Protein AF-A0A950M9L0-F1 (afdb_monomer_lite)

Structure (mmCIF, N/CA/C/O backbone):
data_AF-A0A950M9L0-F1
#
_entry.id   AF-A0A950M9L0-F1
#
loop_
_atom_site.group_PDB
_atom_site.id
_atom_site.type_symbol
_atom_site.label_atom_id
_atom_site.label_alt_id
_atom_site.label_comp_id
_atom_site.label_asym_id
_atom_site.label_entity_id
_atom_site.label_seq_id
_atom_site.pdbx_PDB_ins_code
_atom_site.Cartn_x
_atom_site.Cartn_y
_atom_site.Cartn_z
_atom_site.occupancy
_atom_site.B_iso_or_equiv
_atom_site.auth_seq_id
_atom_site.auth_comp_id
_atom_site.auth_asym_id
_atom_site.auth_atom_id
_ato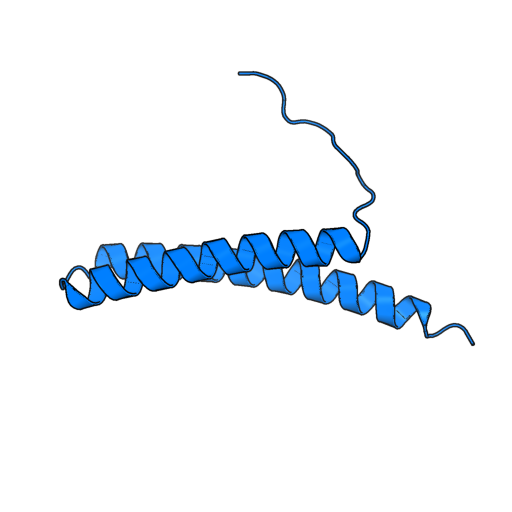m_site.pdbx_PDB_model_num
ATOM 1 N N . MET A 1 1 ? 6.228 26.554 8.545 1.00 42.19 1 MET A N 1
ATOM 2 C CA . MET A 1 1 ? 6.221 25.160 9.036 1.00 42.19 1 MET A CA 1
ATOM 3 C C . MET A 1 1 ? 5.163 25.098 10.126 1.00 42.19 1 MET A C 1
ATOM 5 O O . MET A 1 1 ? 5.469 25.402 11.267 1.00 42.19 1 MET A O 1
ATOM 9 N N . ALA A 1 2 ? 3.898 24.906 9.748 1.00 42.16 2 ALA A N 1
ATOM 10 C CA . ALA A 1 2 ? 2.780 24.970 10.685 1.00 42.16 2 ALA A CA 1
ATOM 11 C C . ALA A 1 2 ? 2.421 23.553 11.143 1.00 42.16 2 ALA A C 1
ATOM 13 O O . ALA A 1 2 ? 1.989 22.733 10.339 1.00 42.16 2 ALA A O 1
ATOM 14 N N . ASP A 1 3 ? 2.725 23.303 12.413 1.00 43.06 3 ASP A N 1
ATOM 15 C CA . ASP A 1 3 ? 1.931 22.562 13.391 1.00 43.06 3 ASP A CA 1
ATOM 16 C C . ASP A 1 3 ? 1.048 21.410 12.868 1.00 43.06 3 ASP A C 1
ATOM 18 O O . ASP A 1 3 ? -0.023 21.605 12.296 1.00 43.06 3 ASP A O 1
ATOM 22 N N . SER A 1 4 ? 1.499 20.176 13.094 1.00 50.12 4 SER A N 1
ATOM 23 C CA . SER A 1 4 ? 0.662 18.972 13.014 1.00 50.12 4 SER A CA 1
ATOM 24 C C . SER A 1 4 ? 0.753 18.191 14.318 1.00 50.12 4 SER A C 1
ATOM 26 O O . SER A 1 4 ? 1.027 16.992 14.326 1.00 50.12 4 SER A O 1
ATOM 28 N N . GLN A 1 5 ? 0.538 18.878 15.440 1.00 54.22 5 GLN A N 1
ATOM 29 C CA . GLN A 1 5 ? 0.153 18.194 16.663 1.00 54.22 5 GLN A CA 1
ATOM 30 C C . GLN A 1 5 ? -1.373 18.236 16.795 1.00 54.22 5 GLN A C 1
ATOM 32 O O . GLN A 1 5 ? -1.998 19.288 16.728 1.00 54.22 5 GLN A O 1
ATOM 37 N N . SER A 1 6 ? -1.946 17.065 17.084 1.00 60.47 6 SER A N 1
ATOM 38 C CA . SER A 1 6 ? -3.247 16.897 17.748 1.00 60.47 6 SER A CA 1
ATOM 39 C C . SER A 1 6 ? -4.501 16.937 16.866 1.00 60.47 6 SER A C 1
ATOM 41 O O . SER A 1 6 ? -5.221 17.930 16.849 1.00 60.47 6 SER A O 1
ATOM 43 N N . LYS A 1 7 ? -4.868 15.798 16.260 1.00 50.12 7 LYS A N 1
ATOM 44 C CA . LYS A 1 7 ? -6.290 15.436 16.114 1.00 50.12 7 LYS A CA 1
ATOM 45 C C . LYS A 1 7 ? -6.528 13.960 16.441 1.00 50.12 7 LYS A C 1
ATOM 47 O O . LYS A 1 7 ? -6.282 13.062 15.641 1.00 50.12 7 LYS A O 1
ATOM 52 N N . ASP A 1 8 ? -7.015 13.790 17.666 1.00 43.91 8 ASP A N 1
ATOM 53 C CA . ASP A 1 8 ? -7.911 12.729 18.119 1.00 43.91 8 ASP A CA 1
ATOM 54 C C . ASP A 1 8 ? -7.292 11.376 18.494 1.00 43.91 8 ASP A C 1
ATOM 56 O O . ASP A 1 8 ? -7.341 10.371 17.781 1.00 43.91 8 ASP A O 1
ATOM 60 N N . SER A 1 9 ? -6.839 11.358 19.747 1.00 52.97 9 SER A N 1
ATOM 61 C CA . SER A 1 9 ? -6.555 10.219 20.626 1.00 52.97 9 SER A CA 1
ATOM 62 C C . SER A 1 9 ? -7.765 9.296 20.898 1.00 52.97 9 SER A C 1
ATOM 64 O O . SER A 1 9 ? -7.870 8.724 21.979 1.00 52.97 9 SER A O 1
ATOM 66 N N . ASN A 1 10 ? -8.689 9.127 19.945 1.00 53.91 10 ASN A N 1
ATOM 67 C CA . ASN A 1 10 ? -9.769 8.140 20.023 1.00 53.91 10 ASN A CA 1
ATOM 68 C C . ASN A 1 10 ? -10.208 7.691 18.620 1.00 53.91 10 ASN A C 1
ATOM 70 O O . ASN A 1 10 ? -11.276 8.043 18.127 1.00 53.91 10 ASN A O 1
ATOM 74 N N . THR A 1 11 ? -9.333 6.950 17.940 1.00 59.78 11 THR A N 1
ATOM 75 C CA . THR A 1 11 ? -9.602 6.415 16.600 1.00 59.78 11 THR A CA 1
ATOM 76 C C . THR A 1 11 ? -10.658 5.305 16.700 1.00 59.78 11 THR A C 1
ATOM 78 O O . THR A 1 11 ? -10.431 4.278 17.346 1.00 59.78 11 THR A O 1
ATOM 81 N N . THR A 1 12 ? -11.835 5.520 16.109 1.00 68.31 12 THR A N 1
ATOM 82 C CA . THR A 1 12 ? -12.930 4.534 16.087 1.00 68.31 12 THR A CA 1
ATOM 83 C C . THR A 1 12 ? -12.568 3.341 15.190 1.00 68.31 12 THR A C 1
ATOM 85 O O . THR A 1 12 ? -11.702 3.472 14.318 1.00 68.31 12 THR A O 1
ATOM 88 N N . PRO A 1 13 ? -13.202 2.162 15.354 1.00 69.69 13 PRO A N 1
ATOM 89 C CA . PRO A 1 13 ? -12.944 0.998 14.497 1.00 69.69 13 PRO A CA 1
ATOM 90 C C . PRO A 1 13 ? -13.046 1.329 13.000 1.00 69.69 13 PRO A C 1
ATOM 92 O O . PRO A 1 13 ? -12.200 0.925 12.208 1.00 69.69 13 PRO A O 1
ATOM 95 N N . GLN A 1 14 ? -14.021 2.158 12.622 1.00 74.38 14 GLN A N 1
ATOM 96 C CA . GLN A 1 14 ? -14.208 2.648 11.259 1.00 74.38 14 GLN A CA 1
ATOM 97 C C . GLN A 1 14 ? -13.000 3.455 10.762 1.00 74.38 14 GLN A C 1
ATOM 99 O O . GLN A 1 14 ? -12.526 3.227 9.654 1.00 74.38 14 GLN A O 1
ATOM 104 N N . GLN A 1 15 ? -12.453 4.357 11.579 1.00 74.94 15 GLN A N 1
ATOM 105 C CA . GLN A 1 15 ? -11.260 5.126 11.213 1.00 74.94 15 GLN A CA 1
ATOM 106 C C . GLN A 1 15 ? -10.006 4.247 11.119 1.00 74.94 15 GLN A C 1
ATOM 108 O O . GLN A 1 15 ? -9.153 4.503 10.270 1.00 74.94 15 GLN A O 1
ATOM 113 N N . HIS A 1 16 ? -9.891 3.204 11.949 1.00 74.56 16 HIS A N 1
ATOM 114 C CA . HIS A 1 16 ? -8.824 2.211 11.805 1.00 74.56 16 HIS A CA 1
ATOM 115 C C . HIS A 1 16 ? -8.920 1.473 10.461 1.00 74.56 16 HIS A C 1
ATOM 117 O O . HIS A 1 16 ? -7.896 1.292 9.804 1.00 74.56 16 HIS A O 1
ATOM 123 N N . HIS A 1 17 ? -10.129 1.117 10.012 1.00 74.44 17 HIS A N 1
ATOM 124 C CA . HIS A 1 17 ? -10.333 0.531 8.684 1.00 74.44 17 HIS A CA 1
ATOM 125 C C . HIS A 1 17 ? -9.971 1.498 7.553 1.00 74.44 17 HIS A C 1
ATOM 127 O O . HIS A 1 17 ? -9.285 1.091 6.618 1.00 74.44 17 HIS A O 1
ATOM 133 N N . THR A 1 18 ? -10.365 2.773 7.646 1.00 81.88 18 THR A N 1
ATOM 134 C CA . THR A 1 18 ? -10.008 3.781 6.635 1.00 81.88 18 THR A CA 1
ATOM 135 C C . THR A 1 18 ? -8.496 3.976 6.542 1.00 81.88 18 THR A C 1
ATOM 137 O O . THR A 1 18 ? -7.943 3.883 5.451 1.00 81.88 18 THR A O 1
ATOM 140 N N . LYS A 1 19 ? -7.802 4.148 7.675 1.00 80.69 19 LYS A N 1
ATOM 141 C CA . LYS A 1 19 ? -6.337 4.300 7.691 1.00 80.69 19 LYS A CA 1
ATOM 142 C C . LYS A 1 19 ? -5.624 3.057 7.160 1.00 80.69 19 LYS A C 1
ATOM 144 O O . LYS A 1 19 ? -4.666 3.171 6.401 1.00 80.69 19 LYS A O 1
ATOM 149 N N . ALA A 1 20 ? -6.101 1.861 7.515 1.00 80.69 20 ALA A N 1
ATOM 150 C CA . ALA A 1 20 ? -5.570 0.620 6.957 1.00 80.69 20 ALA A CA 1
ATOM 151 C C . ALA A 1 20 ? -5.755 0.565 5.429 1.00 80.69 20 ALA A C 1
ATOM 153 O O . ALA A 1 20 ? -4.828 0.183 4.718 1.00 80.69 20 ALA A O 1
ATOM 154 N N . ALA A 1 21 ? -6.909 1.000 4.911 1.00 82.75 21 ALA A N 1
ATOM 155 C CA . ALA A 1 21 ? -7.157 1.075 3.474 1.00 82.75 21 ALA A CA 1
ATOM 156 C C . ALA A 1 21 ? -6.223 2.077 2.767 1.00 82.75 21 ALA A C 1
ATOM 158 O O . ALA A 1 21 ? -5.669 1.746 1.722 1.00 82.75 21 ALA A O 1
ATOM 159 N N . GLU A 1 22 ? -5.979 3.255 3.348 1.00 85.25 22 GLU A N 1
ATOM 160 C CA . GLU A 1 22 ? -5.037 4.251 2.805 1.00 85.25 22 GLU A CA 1
ATOM 161 C C . GLU A 1 22 ? -3.594 3.722 2.758 1.00 85.25 22 GLU A C 1
ATOM 163 O O . GLU A 1 22 ? -2.878 3.898 1.764 1.00 85.25 22 GLU A O 1
ATOM 168 N N . HIS A 1 23 ? -3.168 3.016 3.809 1.00 85.75 23 HIS A N 1
ATOM 169 C CA . HIS A 1 23 ? -1.870 2.347 3.835 1.00 85.75 23 HIS A CA 1
ATOM 170 C C . HIS A 1 23 ? -1.782 1.219 2.799 1.00 85.75 23 HIS A C 1
ATOM 172 O O . HIS A 1 23 ? -0.753 1.087 2.136 1.00 85.75 23 HIS A O 1
ATOM 178 N N . HIS A 1 24 ? -2.855 0.448 2.598 1.00 85.19 24 HIS A N 1
ATOM 179 C CA . HIS A 1 24 ? -2.910 -0.571 1.550 1.00 85.19 24 HIS A CA 1
ATOM 180 C C . HIS A 1 24 ? -2.884 0.021 0.134 1.00 85.19 24 HIS A C 1
ATOM 182 O O . HIS A 1 24 ? -2.205 -0.540 -0.727 1.00 85.19 24 HIS A O 1
ATOM 188 N N . ASP A 1 25 ? -3.550 1.152 -0.119 1.00 88.31 25 ASP A N 1
ATOM 189 C CA . ASP A 1 25 ? -3.473 1.844 -1.415 1.00 88.31 25 ASP A CA 1
ATOM 190 C C . ASP A 1 25 ? -2.039 2.309 -1.697 1.00 88.31 25 ASP A C 1
ATOM 192 O O . ASP A 1 25 ? -1.473 2.021 -2.754 1.00 88.31 25 ASP A O 1
ATOM 196 N N . SER A 1 26 ? -1.404 2.929 -0.700 1.00 88.94 26 SER A N 1
ATOM 197 C CA . SER A 1 26 ? -0.007 3.369 -0.779 1.00 88.94 26 SER A CA 1
ATOM 198 C C . SER A 1 26 ? 0.942 2.191 -1.034 1.00 88.94 26 SER A C 1
ATOM 200 O O . SER A 1 26 ? 1.784 2.249 -1.933 1.00 88.94 26 SER A O 1
ATOM 202 N N . ALA A 1 27 ? 0.761 1.077 -0.317 1.00 85.44 27 ALA A N 1
ATOM 203 C CA . ALA A 1 27 ? 1.525 -0.149 -0.531 1.00 85.44 27 ALA A CA 1
AT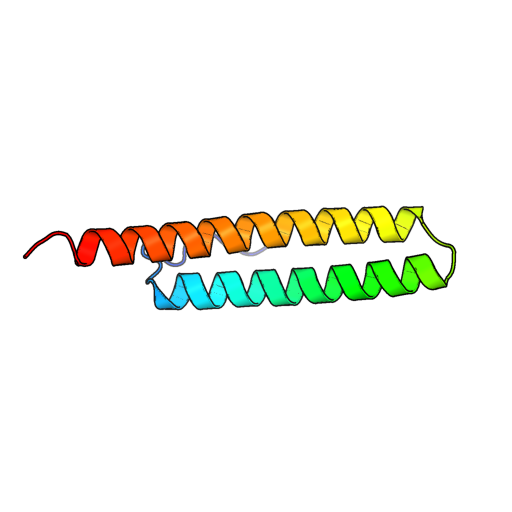OM 204 C C . ALA A 1 27 ? 1.311 -0.727 -1.940 1.00 85.44 27 ALA A C 1
ATOM 206 O O . ALA A 1 27 ? 2.278 -1.086 -2.611 1.00 85.44 27 ALA A O 1
ATOM 207 N N . SER A 1 28 ? 0.067 -0.767 -2.427 1.00 88.62 28 SER A N 1
ATOM 208 C CA . SER A 1 28 ? -0.258 -1.241 -3.778 1.00 88.62 28 SER A CA 1
ATOM 209 C C . SER A 1 28 ? 0.432 -0.397 -4.849 1.00 88.62 28 SER A C 1
ATOM 211 O O . SER A 1 28 ? 1.022 -0.935 -5.790 1.00 88.62 28 SER A O 1
ATOM 213 N N . ARG A 1 29 ? 0.429 0.931 -4.686 1.00 89.81 29 ARG A N 1
ATOM 214 C CA . ARG A 1 29 ? 1.117 1.860 -5.592 1.00 89.81 29 ARG A CA 1
ATOM 215 C C . ARG A 1 29 ? 2.618 1.616 -5.597 1.00 89.81 29 ARG A C 1
ATOM 217 O O . ARG A 1 29 ? 3.196 1.490 -6.671 1.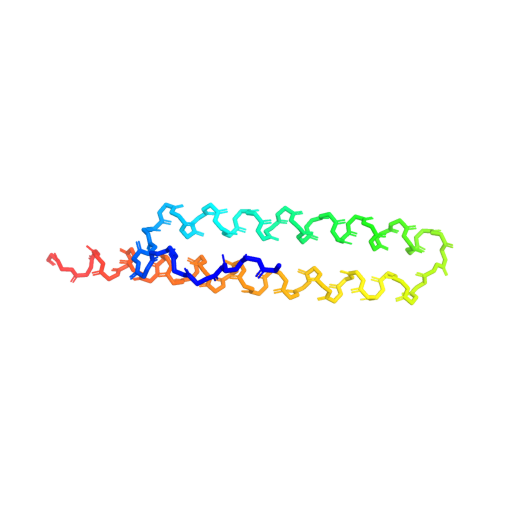00 89.81 29 ARG A O 1
ATOM 224 N N . HIS A 1 30 ? 3.236 1.471 -4.429 1.00 90.56 30 HIS A N 1
ATOM 225 C CA . HIS A 1 30 ? 4.659 1.157 -4.340 1.00 90.56 30 HIS A CA 1
ATOM 226 C C . HIS A 1 30 ? 5.004 -0.210 -4.942 1.00 90.56 30 HIS A C 1
ATOM 228 O O . HIS A 1 30 ? 5.988 -0.307 -5.668 1.00 90.56 30 HIS A O 1
ATOM 234 N N . HIS A 1 31 ? 4.181 -1.243 -4.747 1.00 88.00 31 HIS A N 1
ATOM 235 C CA . HIS A 1 31 ? 4.378 -2.534 -5.414 1.00 88.00 31 HIS A CA 1
ATOM 236 C C . HIS A 1 31 ? 4.263 -2.434 -6.940 1.00 88.00 31 HIS A C 1
ATOM 238 O O . HIS A 1 31 ? 5.049 -3.058 -7.650 1.00 88.00 31 HIS A O 1
ATOM 244 N N . ARG A 1 32 ? 3.333 -1.625 -7.462 1.00 89.44 32 ARG A N 1
ATOM 245 C CA . ARG A 1 32 ? 3.212 -1.376 -8.909 1.00 89.44 32 ARG A CA 1
ATOM 246 C C . ARG A 1 32 ? 4.423 -0.638 -9.474 1.00 89.44 32 ARG A C 1
ATOM 248 O O . ARG A 1 32 ? 4.915 -1.018 -10.531 1.00 89.44 32 ARG A O 1
ATOM 255 N N . GLU A 1 33 ? 4.923 0.383 -8.783 1.00 88.56 33 GLU A N 1
ATOM 256 C CA . GLU A 1 33 ? 6.140 1.093 -9.201 1.00 88.56 33 GLU A CA 1
ATOM 257 C C . GLU A 1 33 ? 7.375 0.182 -9.111 1.00 88.56 33 GLU A C 1
ATOM 259 O O . GLU A 1 33 ? 8.201 0.173 -10.022 1.00 88.56 33 GLU A O 1
ATOM 264 N N . ALA A 1 34 ? 7.465 -0.666 -8.079 1.00 87.81 34 ALA A N 1
ATOM 265 C CA . ALA 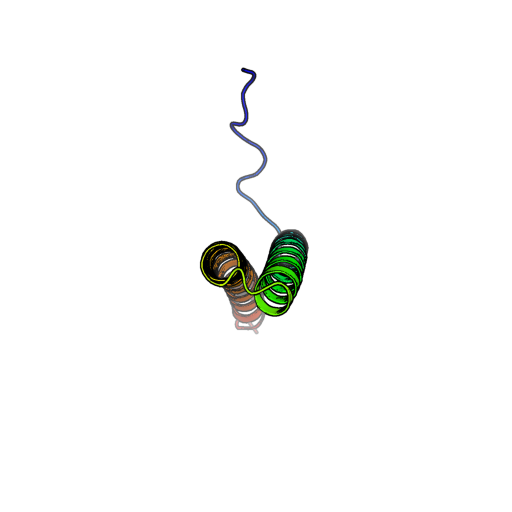A 1 34 ? 8.506 -1.686 -7.978 1.00 87.81 34 ALA A CA 1
ATOM 266 C C . ALA A 1 34 ? 8.457 -2.669 -9.156 1.00 87.81 34 ALA A C 1
ATOM 268 O O . ALA A 1 34 ? 9.497 -2.964 -9.741 1.00 87.81 34 ALA A O 1
ATOM 269 N N . ALA A 1 35 ? 7.264 -3.134 -9.542 1.00 89.06 35 ALA A N 1
ATOM 270 C CA . ALA A 1 35 ? 7.084 -4.012 -10.696 1.00 89.06 35 ALA A CA 1
ATOM 271 C C . ALA A 1 35 ? 7.562 -3.343 -11.994 1.00 89.06 35 ALA A C 1
ATOM 273 O O . ALA A 1 35 ? 8.378 -3.924 -12.704 1.00 89.06 35 ALA A O 1
ATOM 274 N N . LYS A 1 36 ? 7.169 -2.086 -12.245 1.00 90.75 36 LYS A N 1
ATOM 275 C CA . LYS A 1 36 ? 7.649 -1.318 -13.409 1.00 90.75 36 LYS A CA 1
ATOM 276 C C . LYS A 1 36 ? 9.170 -1.164 -13.419 1.00 90.75 36 LYS A C 1
ATOM 278 O O . LYS A 1 36 ? 9.802 -1.297 -14.463 1.00 90.75 36 LYS A O 1
ATOM 283 N N . HIS A 1 37 ? 9.780 -0.880 -12.266 1.00 89.94 37 HIS A N 1
ATOM 284 C CA . HIS A 1 37 ? 11.235 -0.779 -12.161 1.00 89.94 37 HIS A CA 1
ATOM 285 C C . HIS A 1 37 ? 11.931 -2.129 -12.368 1.00 89.94 37 HIS A C 1
ATOM 287 O O . HIS A 1 37 ? 12.985 -2.154 -13.000 1.00 89.94 37 HIS A O 1
ATOM 293 N N . HIS A 1 38 ? 11.337 -3.237 -11.912 1.00 84.00 38 HIS A N 1
ATOM 294 C CA . HIS A 1 38 ? 11.813 -4.591 -12.208 1.00 84.00 38 HIS A CA 1
ATOM 295 C C . HIS A 1 38 ? 11.742 -4.908 -13.705 1.00 84.00 38 HIS A C 1
ATOM 297 O O . HIS A 1 38 ? 12.724 -5.413 -14.244 1.00 84.00 38 HIS A O 1
ATOM 303 N N . GLU A 1 39 ? 10.636 -4.577 -14.377 1.00 86.75 39 GLU A N 1
ATOM 304 C CA . GLU A 1 39 ? 10.485 -4.756 -15.830 1.00 86.75 39 GLU A CA 1
ATOM 305 C C . GLU A 1 39 ? 11.487 -3.906 -16.623 1.00 86.75 39 GLU A C 1
ATOM 307 O O . GLU A 1 39 ? 12.026 -4.354 -17.630 1.00 86.75 39 GLU A O 1
ATOM 312 N N . ALA A 1 40 ? 11.806 -2.704 -16.135 1.00 88.88 40 ALA A N 1
ATOM 313 C CA . ALA A 1 40 ? 12.816 -1.826 -16.722 1.00 88.88 40 ALA A CA 1
ATOM 314 C C . ALA A 1 40 ? 14.274 -2.221 -16.388 1.00 88.88 40 ALA A C 1
ATOM 316 O O . ALA A 1 40 ? 15.192 -1.483 -16.746 1.00 88.88 40 ALA A O 1
ATOM 317 N N . GLY A 1 41 ? 14.507 -3.326 -15.665 1.00 88.75 41 GLY A N 1
ATOM 318 C CA . GLY A 1 41 ? 15.844 -3.793 -15.265 1.00 88.75 41 GLY A CA 1
ATOM 319 C C . GLY A 1 41 ? 16.496 -3.011 -14.114 1.00 88.75 41 GLY A C 1
ATOM 320 O O . GLY A 1 41 ? 17.663 -3.226 -13.799 1.00 88.75 41 GLY A O 1
ATOM 321 N N . ASN A 1 42 ? 15.759 -2.114 -13.452 1.00 85.62 42 ASN A N 1
ATOM 322 C CA . ASN A 1 42 ? 16.231 -1.295 -12.331 1.00 85.62 42 ASN A CA 1
ATOM 323 C C . ASN A 1 42 ? 15.874 -1.933 -10.980 1.00 85.62 42 ASN A C 1
ATOM 325 O O . ASN A 1 42 ? 15.018 -1.442 -10.236 1.00 85.62 42 ASN A O 1
ATOM 329 N N . HIS A 1 43 ? 16.554 -3.028 -10.647 1.00 85.38 43 HIS A N 1
ATOM 330 C CA . HIS A 1 43 ? 16.292 -3.808 -9.433 1.00 85.38 43 HIS A CA 1
ATOM 331 C C . HIS A 1 43 ? 16.522 -3.030 -8.125 1.00 85.38 43 HIS A C 1
ATOM 333 O O . HIS A 1 43 ? 15.792 -3.242 -7.160 1.00 85.38 43 HIS A O 1
ATOM 339 N N . GLU A 1 44 ? 17.465 -2.084 -8.091 1.00 86.69 44 GLU A N 1
ATOM 340 C CA . GLU A 1 44 ? 17.748 -1.275 -6.893 1.00 86.69 44 GLU A CA 1
ATOM 341 C C . GLU A 1 44 ? 16.563 -0.377 -6.502 1.00 86.69 44 GLU A C 1
ATOM 343 O O . GLU A 1 44 ? 16.123 -0.365 -5.350 1.00 86.69 44 GLU A O 1
ATOM 348 N N . LYS A 1 45 ? 15.982 0.332 -7.480 1.00 86.06 45 LYS A N 1
ATOM 349 C CA . LYS A 1 45 ? 14.790 1.170 -7.261 1.00 86.06 45 LYS A CA 1
ATOM 350 C C . LYS A 1 45 ? 13.576 0.324 -6.907 1.00 86.06 45 LYS A C 1
ATOM 352 O O . LYS A 1 45 ? 12.777 0.708 -6.054 1.00 86.06 45 LYS A O 1
ATOM 357 N N . ALA A 1 46 ? 13.458 -0.843 -7.530 1.00 85.12 46 ALA A N 1
ATOM 358 C CA . ALA A 1 46 ? 12.377 -1.758 -7.235 1.00 85.12 46 ALA A CA 1
ATOM 359 C C . ALA A 1 46 ? 12.437 -2.298 -5.799 1.00 85.12 46 ALA A C 1
ATOM 361 O O . ALA A 1 46 ? 11.417 -2.300 -5.110 1.00 85.12 46 ALA A O 1
ATOM 362 N N . GLY A 1 47 ? 13.629 -2.660 -5.314 1.00 86.31 47 GLY A N 1
ATOM 363 C CA . GLY A 1 47 ? 13.844 -3.074 -3.927 1.00 86.31 47 GLY A CA 1
ATOM 364 C C . GLY A 1 47 ? 13.458 -1.985 -2.926 1.00 86.31 47 GLY A C 1
ATOM 365 O O . GLY A 1 47 ? 12.771 -2.267 -1.944 1.00 86.31 47 GLY A O 1
ATOM 366 N N . HIS A 1 48 ? 13.807 -0.727 -3.209 1.00 87.31 48 HIS A N 1
ATOM 367 C CA . HIS A 1 48 ? 13.425 0.404 -2.361 1.00 87.31 48 HIS A CA 1
ATOM 368 C C . HIS A 1 48 ? 11.899 0.571 -2.265 1.00 87.31 48 HIS A C 1
ATOM 370 O O . HIS A 1 48 ? 11.345 0.682 -1.169 1.00 87.31 48 HIS A O 1
ATOM 376 N N . HIS A 1 49 ? 11.196 0.515 -3.400 1.00 85.94 49 HIS A N 1
ATOM 377 C CA . HIS A 1 49 ? 9.735 0.588 -3.422 1.00 85.94 49 HIS A CA 1
ATOM 378 C C . HIS A 1 49 ? 9.063 -0.619 -2.756 1.00 85.94 49 HIS A C 1
ATOM 380 O O . HIS A 1 49 ? 8.095 -0.441 -2.019 1.00 85.94 49 HIS A O 1
ATOM 386 N N . ALA A 1 50 ? 9.593 -1.829 -2.942 1.00 86.25 50 ALA A N 1
ATOM 387 C CA . ALA A 1 50 ? 9.090 -3.023 -2.268 1.00 86.25 50 ALA A CA 1
ATOM 388 C C . ALA A 1 50 ? 9.236 -2.921 -0.740 1.00 86.25 50 ALA A C 1
ATOM 390 O O . ALA A 1 50 ? 8.324 -3.301 -0.006 1.00 86.25 50 ALA A O 1
ATOM 391 N N . HIS A 1 51 ? 10.344 -2.352 -0.256 1.00 88.50 51 HIS A N 1
ATOM 392 C CA . HIS A 1 51 ? 10.576 -2.160 1.174 1.00 88.50 51 HIS A CA 1
ATOM 393 C C . HIS A 1 51 ? 9.597 -1.145 1.786 1.00 88.50 51 HIS A C 1
ATOM 395 O O . HIS A 1 51 ? 9.000 -1.410 2.830 1.00 88.50 51 HIS A O 1
ATOM 401 N N . MET A 1 52 ? 9.353 -0.022 1.100 1.00 86.62 52 MET A N 1
ATOM 402 C CA . MET A 1 52 ? 8.345 0.961 1.520 1.00 86.62 52 MET A CA 1
ATOM 403 C C . MET A 1 52 ? 6.929 0.371 1.525 1.00 86.62 52 MET A C 1
ATOM 405 O O . MET A 1 52 ? 6.168 0.586 2.469 1.00 86.62 52 MET A O 1
ATOM 409 N N . ALA A 1 53 ? 6.581 -0.422 0.506 1.00 84.94 53 ALA A N 1
ATOM 410 C CA . ALA A 1 53 ? 5.289 -1.098 0.439 1.00 84.94 53 ALA A CA 1
ATOM 411 C C . ALA A 1 53 ? 5.082 -2.072 1.609 1.00 84.94 53 ALA A C 1
ATOM 413 O O . ALA A 1 53 ? 4.004 -2.118 2.209 1.00 84.94 53 ALA A O 1
ATOM 414 N N . HIS A 1 54 ? 6.132 -2.815 1.969 1.00 86.56 54 HIS A N 1
ATOM 415 C CA . HIS A 1 54 ? 6.099 -3.723 3.106 1.00 86.56 54 HIS A CA 1
ATOM 416 C C . HIS A 1 54 ? 5.887 -2.967 4.422 1.00 86.56 54 HIS A C 1
ATOM 418 O O . HIS A 1 54 ? 4.996 -3.326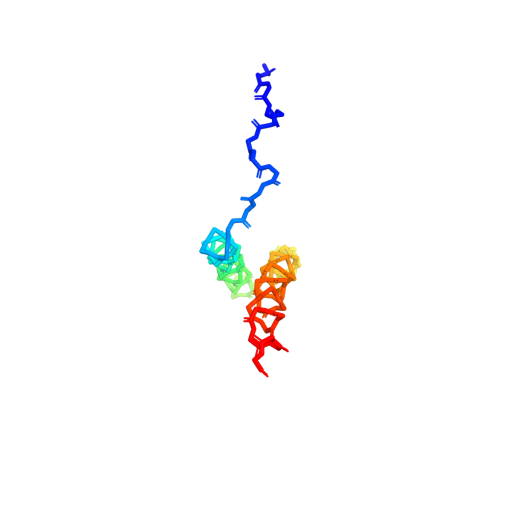 5.187 1.00 86.56 54 HIS A O 1
ATOM 424 N N . GLY A 1 55 ? 6.606 -1.857 4.630 1.00 87.19 55 GLY A N 1
ATOM 425 C CA . GLY A 1 55 ? 6.416 -0.990 5.794 1.00 87.19 55 GLY A CA 1
ATOM 426 C C . GLY A 1 55 ? 4.972 -0.502 5.937 1.00 87.19 55 GLY A C 1
ATOM 427 O O . GLY A 1 55 ? 4.387 -0.615 7.013 1.00 87.19 55 GLY A O 1
ATOM 428 N N . HIS A 1 56 ? 4.353 -0.027 4.855 1.00 85.50 56 HIS A N 1
ATOM 429 C CA . HIS A 1 56 ? 2.942 0.376 4.880 1.00 85.50 56 HIS A CA 1
ATOM 430 C C . HIS A 1 56 ? 1.986 -0.789 5.162 1.00 85.50 56 HIS A C 1
ATOM 432 O O . HIS A 1 56 ? 1.015 -0.617 5.897 1.00 85.50 56 HIS A O 1
ATOM 438 N N . THR A 1 57 ? 2.273 -1.977 4.629 1.00 81.88 57 THR A N 1
ATOM 439 C CA . THR A 1 57 ? 1.456 -3.175 4.864 1.00 81.88 57 THR A CA 1
ATOM 440 C C . THR A 1 57 ? 1.476 -3.585 6.335 1.00 81.88 57 THR A C 1
ATOM 442 O O . THR A 1 57 ? 0.421 -3.888 6.888 1.00 81.88 57 THR A O 1
ATOM 445 N N . THR A 1 58 ? 2.638 -3.523 6.990 1.00 87.75 58 THR A N 1
ATOM 446 C CA . THR A 1 58 ? 2.765 -3.811 8.426 1.00 87.75 58 THR A CA 1
ATOM 447 C C . THR A 1 58 ? 1.917 -2.853 9.264 1.00 87.75 58 THR A C 1
ATOM 449 O O . THR A 1 58 ? 1.107 -3.309 10.066 1.00 87.75 58 THR A O 1
ATOM 452 N N . HIS A 1 59 ? 1.998 -1.541 9.014 1.00 81.94 59 HIS A N 1
ATOM 453 C CA . HIS A 1 59 ? 1.180 -0.554 9.734 1.00 81.94 59 HIS A CA 1
ATOM 454 C C . HIS A 1 59 ? -0.329 -0.754 9.492 1.00 81.94 59 HIS A C 1
ATOM 456 O O . HIS A 1 59 ? -1.139 -0.633 10.414 1.00 81.94 59 HIS A O 1
ATOM 462 N N . ALA A 1 60 ? -0.731 -1.101 8.263 1.00 79.81 60 ALA A N 1
ATOM 463 C CA . ALA A 1 60 ? -2.124 -1.419 7.947 1.00 79.81 60 ALA A CA 1
ATOM 464 C C . ALA A 1 60 ? -2.619 -2.651 8.723 1.00 79.81 60 ALA A C 1
ATOM 466 O O . ALA A 1 60 ? -3.722 -2.640 9.277 1.00 79.81 60 ALA A O 1
ATOM 467 N N . GLN A 1 61 ? -1.792 -3.698 8.793 1.00 81.25 61 GLN A N 1
ATOM 468 C CA . GLN A 1 61 ? -2.090 -4.921 9.535 1.00 81.25 61 GLN A CA 1
ATOM 469 C C . GLN A 1 61 ? -2.182 -4.671 11.038 1.00 81.25 61 GLN A C 1
ATOM 471 O O . GLN A 1 61 ? -3.100 -5.187 11.670 1.00 81.25 61 GLN A O 1
ATOM 476 N N . GLU A 1 62 ? -1.297 -3.858 11.612 1.00 81.50 62 GLU A N 1
ATOM 477 C CA . GLU A 1 62 ? -1.369 -3.477 13.024 1.00 81.50 62 GLU A CA 1
ATOM 478 C C . GLU A 1 62 ? -2.675 -2.740 13.328 1.00 81.50 62 GLU A C 1
ATOM 480 O O . GLU A 1 62 ? -3.407 -3.133 14.235 1.00 81.50 62 GLU A O 1
ATOM 485 N N . HIS A 1 63 ? -3.048 -1.744 12.520 1.00 76.94 63 HIS A N 1
ATOM 486 C CA . HIS A 1 63 ? -4.321 -1.042 12.689 1.00 76.94 63 HIS A CA 1
ATOM 487 C C . HIS A 1 63 ? -5.545 -1.950 12.503 1.00 76.94 63 HIS A C 1
ATOM 489 O O . HIS A 1 63 ? -6.505 -1.836 13.267 1.00 76.94 63 HIS A O 1
ATOM 495 N N . SER A 1 64 ? -5.517 -2.869 11.534 1.00 76.00 64 SER A N 1
ATOM 496 C CA . SER A 1 64 ? -6.593 -3.842 11.303 1.00 76.00 64 SER A CA 1
ATOM 497 C C . SER A 1 64 ? -6.704 -4.871 12.438 1.00 76.00 64 SER A C 1
ATOM 499 O O . SER A 1 64 ? -7.808 -5.222 12.865 1.00 76.00 64 SER A O 1
ATOM 501 N N . SER A 1 65 ? -5.564 -5.307 12.977 1.00 79.38 65 SER A N 1
ATOM 502 C CA . SER A 1 65 ? -5.473 -6.222 14.115 1.00 79.38 65 SER A CA 1
ATOM 503 C C . SER A 1 65 ? -5.983 -5.561 15.394 1.00 79.38 65 SER A C 1
ATOM 505 O O . SER A 1 65 ? -6.828 -6.130 16.079 1.00 79.38 65 SER A O 1
ATOM 507 N N . GLU A 1 66 ? -5.569 -4.326 15.685 1.00 74.38 66 GLU A N 1
ATOM 508 C CA . GLU A 1 66 ? -6.053 -3.553 16.834 1.00 74.38 66 GLU A CA 1
ATOM 509 C C . GLU A 1 66 ? -7.560 -3.255 16.738 1.00 74.38 66 GLU A C 1
ATOM 511 O O . GLU A 1 66 ? -8.282 -3.387 17.730 1.00 74.38 66 GLU A O 1
ATOM 516 N N . ALA A 1 67 ? -8.073 -2.935 15.543 1.00 71.12 67 ALA A N 1
ATOM 517 C CA . ALA A 1 67 ? -9.512 -2.799 15.307 1.00 71.12 67 ALA A CA 1
ATOM 518 C C . ALA A 1 67 ? -10.261 -4.118 15.558 1.00 71.12 67 ALA A C 1
ATOM 520 O O . ALA A 1 67 ? -11.278 -4.125 16.254 1.00 71.12 67 ALA A O 1
ATOM 521 N N . SER A 1 68 ? -9.725 -5.239 15.062 1.00 70.62 68 SER A N 1
ATOM 522 C CA . SER A 1 68 ? -10.305 -6.573 15.260 1.00 70.62 68 SER A CA 1
ATOM 523 C C . SER A 1 68 ? -10.287 -7.000 16.729 1.00 70.62 68 SER A C 1
ATOM 525 O O . SER A 1 68 ? -11.289 -7.506 17.225 1.00 70.62 68 SER A O 1
ATOM 527 N N . LYS A 1 69 ? -9.197 -6.746 17.465 1.00 69.00 69 LYS A N 1
ATOM 528 C CA . LYS A 1 69 ? -9.101 -7.023 18.910 1.00 69.00 69 LYS A CA 1
ATOM 529 C C . LYS A 1 69 ? -10.115 -6.210 19.711 1.00 69.00 69 LYS A C 1
ATOM 531 O O . LYS A 1 69 ? -10.768 -6.764 20.593 1.00 69.00 69 LYS A O 1
ATOM 536 N N . LYS A 1 70 ? -10.287 -4.920 19.397 1.00 63.88 70 LYS A N 1
ATOM 537 C CA . LYS A 1 70 ? -11.321 -4.077 20.023 1.00 63.88 70 LYS A CA 1
ATOM 538 C C . LYS A 1 70 ? -12.732 -4.609 19.738 1.00 63.88 70 LYS A C 1
ATOM 540 O O . LYS A 1 70 ? -13.563 -4.612 20.646 1.00 63.88 70 LYS A O 1
ATOM 545 N N . HIS A 1 71 ? -12.984 -5.112 18.526 1.00 56.78 71 HIS A N 1
ATOM 546 C CA . HIS A 1 71 ? -14.246 -5.768 18.157 1.00 56.78 71 HIS A CA 1
ATOM 547 C C . HIS A 1 71 ? -14.466 -7.117 18.870 1.00 56.78 71 HIS A C 1
ATOM 549 O O . HIS A 1 71 ? -15.575 -7.423 19.299 1.00 56.78 71 HIS A O 1
ATOM 555 N N . ALA A 1 72 ? -13.414 -7.922 19.037 1.00 57.75 72 ALA A N 1
ATOM 556 C CA . ALA A 1 72 ? -13.484 -9.199 19.745 1.00 57.75 72 ALA A CA 1
ATOM 557 C C . ALA A 1 72 ? -13.723 -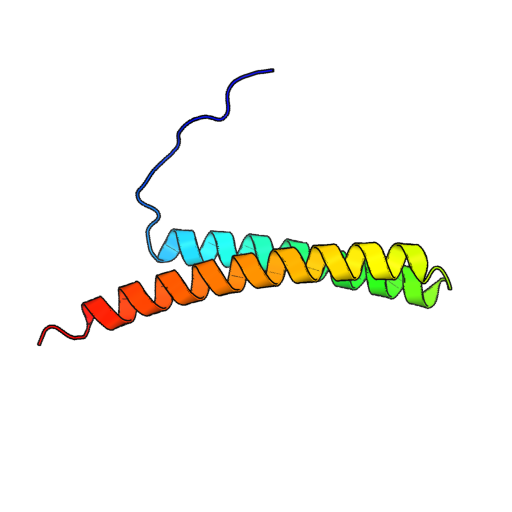9.007 21.253 1.00 57.75 72 ALA A C 1
ATOM 559 O O . ALA A 1 72 ? -14.533 -9.714 21.849 1.00 57.75 72 ALA A O 1
ATOM 560 N N . ASN A 1 73 ? -13.085 -8.003 21.869 1.00 54.59 73 ASN A N 1
ATOM 561 C CA . ASN A 1 73 ? -13.287 -7.677 23.285 1.00 54.59 73 ASN A CA 1
ATOM 562 C C . ASN A 1 73 ? -14.716 -7.156 23.557 1.00 54.59 73 ASN A C 1
ATOM 564 O O . ASN A 1 73 ? -15.303 -7.459 24.592 1.00 54.59 73 ASN A O 1
ATOM 568 N N . THR A 1 74 ? -15.339 -6.478 22.586 1.00 53.97 74 THR A N 1
ATOM 569 C CA . THR A 1 74 ? -16.747 -6.040 22.678 1.00 53.97 74 THR A CA 1
ATOM 570 C C . THR A 1 74 ? -17.777 -7.168 22.505 1.00 53.97 74 THR A C 1
ATOM 572 O O . THR A 1 74 ? -18.962 -6.949 22.755 1.00 53.97 74 THR A O 1
ATOM 575 N N . HIS A 1 75 ? -17.360 -8.389 22.154 1.00 50.25 75 HIS A N 1
ATOM 576 C CA . HIS A 1 75 ? -18.234 -9.571 22.097 1.00 50.25 75 HIS A CA 1
ATOM 577 C C . HIS A 1 75 ? -17.929 -10.650 23.147 1.00 50.25 75 HIS A C 1
ATOM 579 O O . HIS A 1 75 ? -18.627 -11.658 23.185 1.00 50.25 75 HIS A O 1
ATOM 585 N N . GLY A 1 76 ? -16.968 -10.419 24.049 1.00 46.84 76 GLY A N 1
ATOM 586 C CA . GLY A 1 76 ? -16.692 -11.300 25.193 1.00 46.84 76 GLY A CA 1
ATOM 587 C C . GLY A 1 76 ? -17.510 -11.002 26.459 1.00 46.84 76 GLY A C 1
ATOM 588 O O . GLY A 1 76 ? -17.332 -11.685 27.460 1.00 46.84 76 GLY A O 1
ATOM 589 N N . GLN A 1 77 ? -18.379 -9.985 26.439 1.00 47.06 77 GLN A N 1
ATOM 590 C CA . GLN A 1 77 ? -19.262 -9.631 27.558 1.00 47.06 77 GLN A CA 1
ATOM 591 C C . GLN A 1 77 ? -20.725 -9.948 27.217 1.00 47.06 77 GLN A C 1
ATOM 593 O O . GLN A 1 77 ? -21.517 -9.041 26.960 1.00 47.06 77 GLN A O 1
ATOM 598 N N . LYS A 1 78 ? -21.087 -11.230 27.168 1.00 42.34 78 LYS A N 1
ATOM 599 C CA . LYS A 1 78 ? -22.473 -11.691 27.318 1.00 42.34 78 LYS A CA 1
ATOM 600 C C . LYS A 1 78 ? -22.496 -12.980 28.116 1.00 42.34 78 LYS A C 1
ATOM 602 O O . LYS A 1 78 ? -21.608 -13.821 27.862 1.00 42.34 78 LYS A O 1
#

pLDDT: mean 75.05, std 15.24, range [42.16, 90.75]

Foldseek 3Di:
DDDDPDDDPPQALVNLQVLLVVLQVQLVVLQVVLVVCVVVVNNVSSVVSNVSSVVSNVSSVVSNVVSVVVVVVVPVPD

Sequence (78 aa):
MADSQSKDSNTTPQQHHTKAAEHHDSASRHHREAAKHHEAGNHEKAGHHAHMAHGHTTHAQEHSSEASKKHANTHGQK

Secondary structure (DSSP, 8-state):
------S-S---HHHHHHHHHHHHHHHHHHHHHHHHHHHTT-HHHHHHHHHHHHHHHHHHHHHHHHHHHHHHHTTS--

Radius of gyration: 16.92 Å; chains: 1; bounding box: 40×37×44 Å